Protein AF-A0A3S8ZP52-F1 (afdb_monomer_lite)

Foldseek 3Di:
DPPPVVVVVVVVVVVVCPPQKDKDWPAWDDDDPDIDTDIDIDGDDPDDDDDDDDDDDDDDD

Organism: NCBI:txid2496266

Structure (mmCIF, N/CA/C/O backbone):
data_AF-A0A3S8ZP52-F1
#
_entry.id   AF-A0A3S8ZP52-F1
#
loop_
_atom_site.group_PDB
_atom_site.id
_atom_site.type_symbol
_atom_site.label_atom_id
_atom_site.label_alt_id
_atom_site.label_comp_id
_atom_site.label_asym_id
_atom_site.label_entity_id
_atom_site.label_seq_id
_atom_site.pdbx_PDB_ins_code
_atom_site.Cartn_x
_atom_site.Cartn_y
_atom_site.Cartn_z
_atom_site.occupancy
_atom_site.B_iso_or_equiv
_atom_site.auth_seq_id
_atom_site.auth_comp_id
_atom_site.auth_asym_id
_atom_site.auth_atom_id
_atom_site.pdbx_PDB_model_num
ATOM 1 N N . MET A 1 1 ? -10.621 1.247 20.528 1.00 44.91 1 MET A N 1
ATOM 2 C CA . MET A 1 1 ? -10.015 1.249 19.182 1.00 44.91 1 MET A CA 1
ATOM 3 C C . MET A 1 1 ? -9.165 0.002 19.080 1.00 44.91 1 MET A C 1
ATOM 5 O O . MET A 1 1 ? -8.213 -0.104 19.838 1.00 44.91 1 MET A O 1
ATOM 9 N N . LEU A 1 2 ? -9.541 -0.958 18.235 1.00 46.94 2 LEU A N 1
ATOM 10 C CA . LEU A 1 2 ? -8.628 -2.030 17.835 1.00 46.94 2 LEU A CA 1
ATOM 11 C C . LEU A 1 2 ? -7.584 -1.377 16.924 1.00 46.94 2 LEU A C 1
ATOM 13 O O . LEU A 1 2 ? -7.853 -1.130 15.754 1.00 46.94 2 LEU A O 1
ATOM 17 N N . GLN A 1 3 ? -6.455 -0.976 17.502 1.00 52.78 3 GLN A N 1
ATOM 18 C CA . GLN A 1 3 ? -5.264 -0.645 16.731 1.00 52.78 3 GLN A CA 1
ATOM 19 C C . GLN A 1 3 ? -4.631 -1.986 16.391 1.00 52.78 3 GLN A C 1
ATOM 21 O O . GLN A 1 3 ? -4.186 -2.672 17.302 1.00 52.78 3 GLN A O 1
ATOM 26 N N . LEU A 1 4 ? -4.699 -2.392 15.125 1.00 64.25 4 LEU A N 1
ATOM 27 C CA . LEU A 1 4 ? -3.953 -3.537 14.612 1.00 64.25 4 LEU A CA 1
ATOM 28 C C . LEU A 1 4 ? -2.521 -3.041 14.386 1.00 64.25 4 LEU A C 1
ATOM 30 O O . LEU A 1 4 ? -2.316 -2.289 13.428 1.00 64.25 4 LEU A O 1
ATOM 34 N N . PRO A 1 5 ? -1.558 -3.343 15.277 1.00 64.56 5 PRO 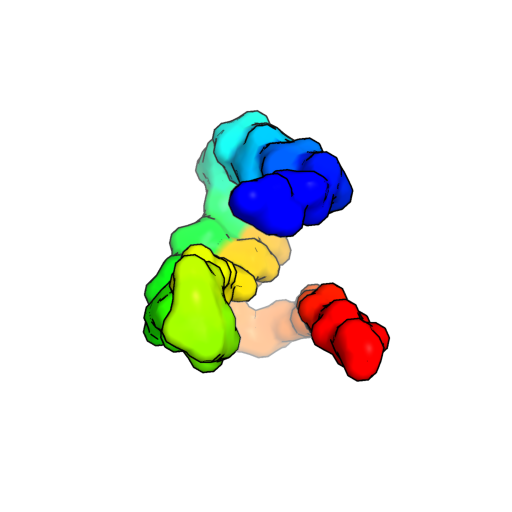A N 1
ATOM 35 C CA . PRO A 1 5 ? -0.211 -2.781 15.189 1.00 64.56 5 PRO A CA 1
ATOM 36 C C . PRO A 1 5 ? 0.465 -3.128 13.860 1.00 64.56 5 PRO A C 1
ATOM 38 O O . PRO A 1 5 ? 1.176 -2.303 13.297 1.00 64.56 5 PRO A O 1
ATOM 41 N N . GLU A 1 6 ? 0.146 -4.297 13.303 1.00 65.25 6 GLU A N 1
ATOM 42 C CA . GLU A 1 6 ? 0.660 -4.770 12.019 1.00 65.25 6 GLU A CA 1
ATOM 43 C C . GLU A 1 6 ? 0.217 -3.872 10.852 1.00 65.25 6 GLU A C 1
ATOM 45 O O . GLU A 1 6 ? 0.972 -3.669 9.904 1.00 65.25 6 GLU A O 1
ATOM 50 N N . LEU A 1 7 ? -0.988 -3.289 10.921 1.00 66.31 7 LEU A N 1
ATOM 51 C CA . LEU A 1 7 ? -1.462 -2.344 9.903 1.00 66.31 7 LEU A CA 1
ATOM 52 C C . LEU A 1 7 ? -0.782 -0.977 10.027 1.00 66.31 7 LEU A C 1
ATOM 54 O O . LEU A 1 7 ? -0.554 -0.326 9.011 1.00 66.31 7 LEU A O 1
ATOM 58 N N . ILE A 1 8 ? -0.445 -0.561 11.250 1.00 68.81 8 ILE A N 1
ATOM 59 C CA . ILE A 1 8 ? 0.279 0.691 11.505 1.00 68.81 8 ILE A CA 1
ATOM 60 C C . ILE A 1 8 ? 1.703 0.587 10.944 1.00 68.81 8 ILE A C 1
ATOM 62 O O . ILE A 1 8 ? 2.134 1.467 10.203 1.00 68.81 8 ILE A O 1
ATOM 66 N N . GLU A 1 9 ? 2.404 -0.516 11.217 1.00 69.69 9 GLU A N 1
ATOM 67 C CA . GLU A 1 9 ? 3.741 -0.764 10.660 1.00 69.69 9 GLU A CA 1
ATOM 68 C C . GLU A 1 9 ? 3.720 -0.809 9.125 1.00 69.69 9 GLU A C 1
ATOM 70 O O . GLU A 1 9 ? 4.599 -0.255 8.462 1.00 69.69 9 GLU A O 1
ATOM 75 N N . GLN A 1 10 ? 2.690 -1.420 8.533 1.00 71.06 10 GLN A N 1
ATOM 76 C CA . GLN A 1 10 ? 2.549 -1.477 7.080 1.00 71.06 10 GLN A CA 1
ATOM 77 C C . GLN A 1 10 ? 2.309 -0.088 6.460 1.00 71.06 10 GLN A C 1
ATOM 79 O O . GLN A 1 10 ? 2.840 0.205 5.383 1.00 71.06 10 GLN A O 1
ATOM 84 N N . GLU A 1 11 ? 1.539 0.776 7.122 1.00 71.81 11 GLU A N 1
ATOM 85 C CA . GLU A 1 11 ? 1.326 2.161 6.691 1.00 71.81 11 GLU A CA 1
ATOM 86 C C . GLU A 1 11 ? 2.634 2.969 6.747 1.00 71.81 11 GLU A C 1
ATOM 88 O O . GLU A 1 11 ? 2.970 3.658 5.783 1.00 71.81 11 GLU A O 1
ATOM 93 N N . GLU A 1 12 ? 3.437 2.807 7.802 1.00 75.94 12 GLU A N 1
ATOM 94 C CA . GLU A 1 12 ? 4.756 3.447 7.907 1.00 75.94 12 GLU A CA 1
ATOM 95 C C . GLU A 1 12 ? 5.724 2.985 6.809 1.00 75.94 12 GLU A C 1
ATOM 97 O O . GLU A 1 12 ? 6.379 3.818 6.179 1.00 75.94 12 GLU A O 1
ATOM 102 N N . ILE A 1 13 ? 5.786 1.679 6.526 1.00 75.12 13 ILE A N 1
ATOM 103 C CA . ILE A 1 13 ? 6.618 1.126 5.441 1.00 75.12 13 ILE A CA 1
ATOM 104 C C . ILE A 1 13 ? 6.173 1.683 4.084 1.00 75.12 13 ILE A C 1
ATOM 106 O O . ILE A 1 13 ? 7.006 2.038 3.247 1.00 75.12 13 ILE A O 1
ATOM 110 N N . THR A 1 14 ? 4.861 1.800 3.876 1.00 74.00 14 THR A N 1
ATOM 111 C CA . THR A 1 14 ? 4.283 2.376 2.656 1.00 74.00 14 THR A CA 1
ATOM 112 C C . THR A 1 14 ? 4.700 3.841 2.500 1.00 74.00 14 THR A C 1
ATOM 114 O O . THR A 1 14 ? 5.147 4.243 1.429 1.00 74.00 14 THR A O 1
ATOM 117 N N . LEU A 1 15 ? 4.637 4.638 3.569 1.00 75.44 15 LEU A N 1
ATOM 118 C CA . LEU A 1 15 ? 5.079 6.036 3.544 1.00 75.44 15 LEU A CA 1
ATOM 119 C C . LEU A 1 15 ? 6.589 6.170 3.288 1.00 75.44 15 LEU A C 1
ATOM 121 O O . LEU A 1 15 ? 7.009 7.061 2.551 1.00 75.44 15 LEU A O 1
ATOM 125 N N . GLN A 1 16 ? 7.408 5.285 3.862 1.00 80.88 16 GLN A N 1
ATOM 126 C CA . GLN A 1 16 ? 8.865 5.300 3.689 1.00 80.88 16 GLN A CA 1
ATOM 127 C C . GLN A 1 16 ? 9.316 4.911 2.278 1.00 80.88 16 GLN A C 1
ATOM 129 O O . GLN A 1 16 ? 10.357 5.381 1.818 1.00 80.88 16 GLN A O 1
ATOM 134 N N . ALA A 1 17 ? 8.553 4.069 1.581 1.00 79.56 17 ALA A N 1
ATOM 135 C CA . ALA A 1 17 ? 8.888 3.635 0.229 1.00 79.56 17 ALA A CA 1
ATOM 136 C C . ALA A 1 17 ? 8.809 4.773 -0.814 1.00 79.56 17 ALA A C 1
ATOM 1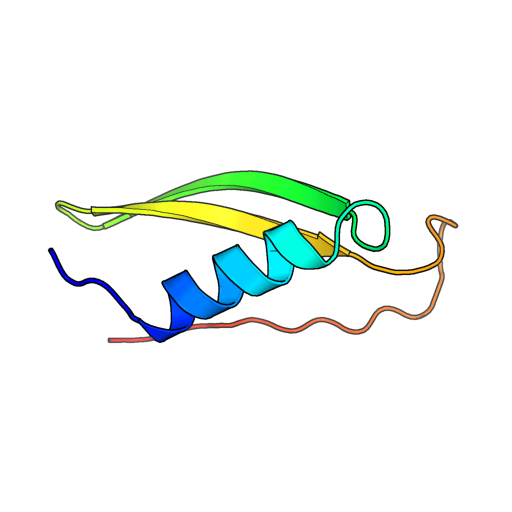38 O O . ALA A 1 17 ? 9.458 4.680 -1.862 1.00 79.56 17 ALA A O 1
ATOM 139 N N . GLY A 1 18 ? 8.076 5.856 -0.520 1.00 75.94 18 GLY A N 1
ATOM 140 C CA . GLY A 1 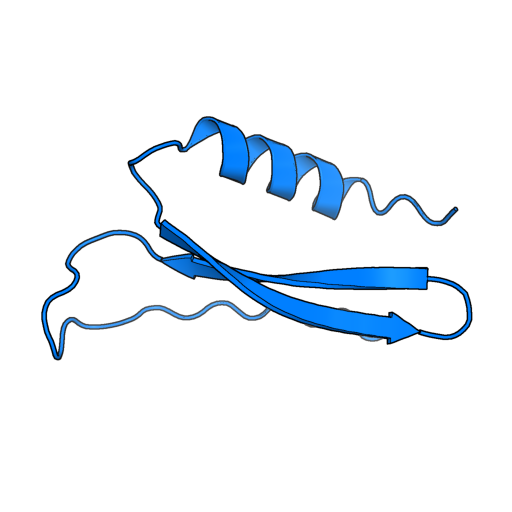18 ? 8.022 7.070 -1.340 1.00 75.94 18 GLY A CA 1
ATOM 141 C C . GLY A 1 18 ? 7.654 6.792 -2.801 1.00 75.94 18 GLY A C 1
ATOM 142 O O . GLY A 1 18 ? 6.786 5.972 -3.084 1.00 75.94 18 GLY A O 1
ATOM 143 N N . ASP A 1 19 ? 8.368 7.428 -3.732 1.00 76.56 19 ASP A N 1
ATOM 144 C CA . ASP A 1 19 ? 8.122 7.326 -5.183 1.00 76.56 19 ASP A CA 1
ATOM 145 C C . ASP A 1 19 ? 8.450 5.942 -5.778 1.00 76.56 19 ASP A C 1
ATOM 147 O O . ASP A 1 19 ? 8.189 5.675 -6.952 1.00 76.56 19 ASP A O 1
ATOM 151 N N . THR A 1 20 ? 9.037 5.043 -4.983 1.00 78.62 20 THR A N 1
ATOM 152 C CA . THR A 1 20 ? 9.340 3.668 -5.407 1.00 78.62 20 THR A CA 1
ATOM 153 C C . THR A 1 20 ? 8.068 2.832 -5.550 1.00 78.62 20 THR A C 1
ATOM 155 O O . THR A 1 20 ? 8.062 1.823 -6.259 1.00 78.62 20 THR A O 1
ATOM 158 N N . ILE A 1 21 ? 6.984 3.250 -4.891 1.00 79.81 21 ILE A N 1
ATOM 159 C CA . ILE A 1 21 ? 5.687 2.587 -4.936 1.00 79.81 21 ILE A CA 1
ATOM 160 C C . ILE A 1 21 ? 4.594 3.563 -5.367 1.00 79.81 21 ILE A C 1
ATOM 162 O O . ILE A 1 21 ? 4.624 4.750 -5.061 1.00 79.81 21 ILE A O 1
ATOM 166 N N . HIS A 1 22 ? 3.587 3.047 -6.059 1.00 80.81 22 HIS A N 1
ATOM 167 C CA . HIS A 1 22 ? 2.375 3.789 -6.370 1.00 80.81 22 HIS A CA 1
ATOM 168 C C . HIS A 1 22 ? 1.260 3.274 -5.468 1.00 80.81 22 HIS A C 1
ATOM 170 O O . HIS A 1 22 ? 0.839 2.116 -5.574 1.00 80.81 22 HIS A O 1
ATOM 176 N N . LEU A 1 23 ? 0.804 4.147 -4.575 1.00 80.44 23 LEU A N 1
ATOM 177 C CA . LEU A 1 23 ? -0.318 3.903 -3.682 1.00 80.44 23 LEU A CA 1
ATOM 178 C C . LEU A 1 23 ? -1.599 4.460 -4.310 1.00 80.44 23 LEU A C 1
ATOM 180 O O . LEU A 1 23 ? -1.660 5.635 -4.667 1.00 80.44 23 LEU A O 1
ATOM 184 N N . GLN A 1 24 ? -2.640 3.636 -4.401 1.00 83.62 24 GLN A N 1
ATOM 185 C CA . GLN A 1 24 ? -3.965 4.067 -4.843 1.00 83.62 24 GLN A CA 1
ATOM 186 C C . GLN A 1 24 ? -5.019 3.665 -3.814 1.00 83.62 24 GLN A C 1
ATOM 188 O O . GLN A 1 24 ? -5.152 2.488 -3.484 1.00 83.62 24 GLN A O 1
ATOM 193 N N . GLN A 1 25 ? -5.790 4.640 -3.332 1.00 83.12 25 GLN A N 1
ATOM 194 C CA . GLN A 1 25 ? -6.964 4.394 -2.498 1.00 83.12 25 GLN A CA 1
ATOM 195 C C . GLN A 1 25 ? -8.188 4.145 -3.380 1.00 83.12 25 GLN A C 1
ATOM 197 O O . GLN A 1 25 ? -8.529 4.970 -4.225 1.00 83.12 25 GLN A O 1
ATOM 202 N N . HIS A 1 26 ? -8.863 3.021 -3.158 1.00 84.25 26 HIS A N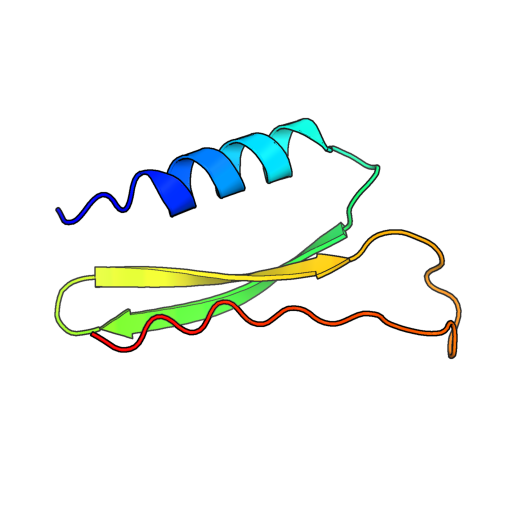 1
ATOM 203 C CA . HIS A 1 26 ? -10.066 2.631 -3.905 1.00 84.25 26 HIS A CA 1
ATOM 204 C C . HIS A 1 26 ? -11.356 2.967 -3.159 1.00 84.25 26 HIS A C 1
ATOM 206 O O . HIS A 1 26 ? -12.413 3.099 -3.772 1.00 84.25 26 HIS A O 1
ATOM 212 N N . GLY A 1 27 ? -11.285 3.115 -1.836 1.00 83.56 27 GLY A N 1
ATOM 213 C CA . GLY A 1 27 ? -12.437 3.459 -1.014 1.00 83.56 27 GLY A CA 1
ATOM 214 C C . GLY A 1 27 ? -12.213 3.163 0.461 1.00 83.56 27 GLY A C 1
ATOM 215 O O . 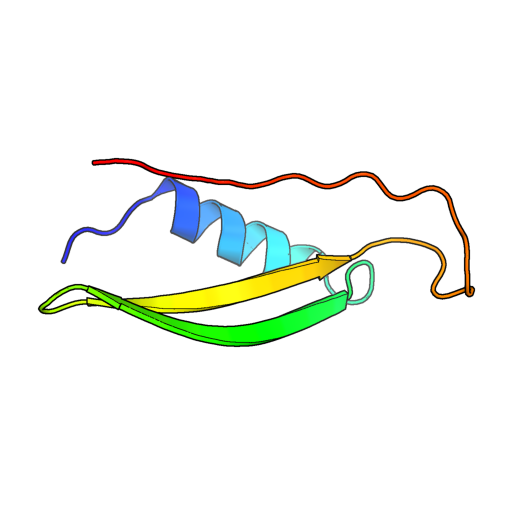GLY A 1 27 ? -11.085 3.206 0.950 1.00 83.56 27 GLY A O 1
ATOM 216 N N . GLU A 1 28 ? -13.304 2.855 1.157 1.00 84.62 28 GLU A N 1
ATOM 217 C CA . GLU A 1 28 ? -13.315 2.508 2.576 1.00 84.62 28 GLU A CA 1
ATOM 218 C C . GLU A 1 28 ? -14.151 1.250 2.816 1.00 84.62 28 GLU A C 1
ATOM 220 O O . GLU A 1 28 ? -15.275 1.127 2.322 1.00 84.62 28 GLU A O 1
ATOM 225 N N . VAL A 1 29 ? -13.623 0.335 3.624 1.00 80.56 29 VAL A N 1
ATOM 226 C CA . VAL A 1 29 ? -14.352 -0.806 4.170 1.00 80.56 29 VAL A CA 1
ATOM 227 C C . VAL A 1 29 ? -14.890 -0.412 5.538 1.00 80.56 29 VAL A C 1
ATOM 229 O O . VAL A 1 29 ? -14.133 -0.132 6.466 1.00 80.56 29 VAL A O 1
ATOM 232 N N . LYS A 1 30 ? -16.217 -0.406 5.669 1.00 81.31 30 LYS A N 1
ATOM 233 C CA . LYS A 1 30 ? -16.905 -0.074 6.919 1.00 81.31 30 LYS A CA 1
ATOM 234 C C . LYS A 1 30 ? -17.354 -1.348 7.619 1.00 81.31 30 LYS A C 1
ATOM 236 O O . LYS A 1 30 ? -18.101 -2.136 7.045 1.00 81.31 30 LYS A O 1
ATOM 241 N N . ASN A 1 31 ? -16.954 -1.515 8.875 1.00 77.75 31 ASN A N 1
ATOM 242 C CA . ASN A 1 31 ? -17.486 -2.540 9.763 1.00 77.75 31 ASN A CA 1
ATOM 243 C C . ASN A 1 31 ? -17.972 -1.891 11.060 1.00 77.75 31 ASN A C 1
ATOM 245 O O . ASN A 1 31 ? -17.166 -1.449 11.873 1.00 77.75 31 ASN A O 1
ATOM 249 N N . THR A 1 32 ? -19.293 -1.893 11.252 1.00 79.88 32 THR A N 1
ATOM 250 C CA . THR A 1 32 ? -20.038 -1.463 12.448 1.00 79.88 32 THR A CA 1
ATOM 251 C C . THR A 1 32 ? -19.635 -0.087 12.999 1.00 79.88 32 THR A C 1
ATOM 253 O O . THR A 1 32 ? -20.345 0.883 12.764 1.00 79.88 32 THR A O 1
ATOM 256 N N . ASN A 1 33 ? -18.496 0.014 13.688 1.00 78.25 33 ASN A N 1
ATOM 257 C CA . ASN A 1 33 ? -17.980 1.238 14.311 1.00 78.25 33 ASN A CA 1
ATOM 258 C C . ASN A 1 33 ? -16.566 1.625 13.835 1.00 78.25 33 ASN A C 1
ATOM 260 O O . ASN A 1 33 ? -15.940 2.498 14.435 1.00 78.25 33 ASN A O 1
ATOM 264 N N . VAL A 1 34 ? -16.034 0.970 12.800 1.00 75.19 34 VAL A N 1
ATOM 265 C CA . VAL A 1 34 ? -14.685 1.215 12.279 1.00 75.19 34 VAL A CA 1
ATOM 266 C C . VAL A 1 34 ? -14.726 1.326 10.757 1.00 75.19 34 VAL A C 1
ATOM 268 O O . VAL A 1 34 ? -15.436 0.574 10.089 1.00 75.19 34 VAL A O 1
ATOM 271 N N . SER A 1 35 ? -13.974 2.284 10.221 1.00 77.31 35 SER A N 1
ATOM 272 C CA . SER A 1 35 ? -13.728 2.431 8.788 1.00 77.31 35 SER A CA 1
ATOM 273 C C . SER A 1 35 ? -12.245 2.218 8.536 1.00 77.31 35 SER A C 1
ATOM 275 O O . SER A 1 35 ? -11.421 2.805 9.239 1.00 77.31 35 SER A O 1
ATOM 277 N N . PHE A 1 36 ? -11.919 1.376 7.562 1.00 76.19 36 PHE A N 1
ATOM 278 C CA . PHE A 1 36 ? -10.551 1.144 7.117 1.00 76.19 36 PHE A CA 1
ATOM 279 C C . PHE A 1 36 ? -10.436 1.539 5.648 1.00 76.19 36 PHE A C 1
ATOM 281 O O . PHE A 1 36 ? -11.244 1.082 4.835 1.00 76.19 36 PHE A O 1
ATOM 288 N N . PRO A 1 37 ? -9.463 2.373 5.272 1.00 74.38 37 PRO A N 1
ATOM 289 C CA . PRO A 1 37 ? -9.229 2.670 3.870 1.00 74.38 37 PRO A CA 1
ATOM 290 C C . PRO A 1 37 ? -8.738 1.420 3.124 1.00 74.38 37 PRO A C 1
ATOM 292 O O . PRO A 1 37 ? -7.949 0.630 3.641 1.00 74.38 37 PRO A O 1
ATOM 295 N N . LEU A 1 38 ? -9.223 1.239 1.897 1.00 79.56 38 LEU A N 1
ATOM 296 C CA . LEU A 1 38 ? -8.795 0.170 1.001 1.00 79.56 38 LEU A CA 1
ATOM 297 C C . LEU A 1 38 ? -7.768 0.723 0.016 1.00 79.56 38 LEU A C 1
ATOM 299 O O . LEU A 1 38 ? -8.107 1.566 -0.820 1.00 79.56 38 LEU A O 1
ATOM 303 N N . TYR A 1 39 ? -6.545 0.207 0.082 1.00 76.50 39 TYR A N 1
ATOM 304 C CA . TYR A 1 39 ? -5.448 0.614 -0.789 1.00 76.50 39 TYR A CA 1
ATOM 305 C C . TYR A 1 39 ? -4.953 -0.538 -1.664 1.00 76.50 39 TYR A C 1
ATOM 307 O O . TYR A 1 39 ? -4.979 -1.699 -1.260 1.00 76.50 39 TYR A O 1
ATOM 315 N N . SER A 1 40 ? -4.435 -0.201 -2.843 1.00 79.81 40 SER A N 1
ATOM 316 C CA . SER A 1 40 ? -3.513 -1.051 -3.593 1.00 79.81 40 SER A CA 1
ATOM 317 C C . SER A 1 40 ? -2.141 -0.395 -3.644 1.00 79.81 40 SER A C 1
ATOM 319 O O . SER A 1 40 ? -2.042 0.810 -3.880 1.00 79.81 40 SER A O 1
ATOM 321 N N . ILE A 1 41 ? -1.097 -1.202 -3.485 1.00 78.94 41 ILE A N 1
ATOM 322 C CA . ILE A 1 41 ? 0.293 -0.789 -3.660 1.00 78.94 41 ILE A CA 1
ATOM 323 C C . ILE A 1 41 ? 0.826 -1.500 -4.899 1.00 78.94 41 ILE A C 1
ATOM 325 O O . ILE A 1 41 ? 0.680 -2.715 -5.027 1.00 78.94 41 ILE A O 1
ATOM 329 N N . SER A 1 42 ? 1.436 -0.748 -5.807 1.00 78.88 42 SER A N 1
ATOM 330 C CA . SER A 1 42 ? 2.136 -1.295 -6.970 1.00 78.88 42 SER A CA 1
ATOM 331 C C . SER A 1 42 ? 3.571 -0.780 -7.019 1.00 78.88 42 SER A C 1
ATOM 333 O O . SER A 1 42 ? 3.871 0.311 -6.540 1.00 78.88 42 SER A O 1
ATOM 335 N N . MET A 1 43 ? 4.475 -1.587 -7.564 1.00 77.56 43 MET A N 1
ATOM 336 C CA . MET A 1 43 ? 5.900 -1.286 -7.686 1.00 77.56 43 MET A CA 1
ATOM 337 C C . MET A 1 43 ? 6.397 -1.847 -9.019 1.00 77.56 43 MET A C 1
ATOM 339 O O . MET A 1 43 ? 5.987 -2.940 -9.409 1.00 77.56 43 MET A O 1
ATOM 343 N N . GLY A 1 44 ? 7.292 -1.130 -9.699 1.00 74.00 44 GLY A N 1
ATOM 344 C CA . GLY A 1 44 ? 7.859 -1.558 -10.982 1.00 74.00 44 GLY A CA 1
ATOM 345 C C . GLY A 1 44 ? 7.189 -0.925 -12.207 1.00 74.00 44 GLY A C 1
ATOM 346 O O . GLY A 1 44 ? 6.641 0.172 -12.125 1.00 74.00 44 GLY A O 1
ATOM 347 N N . SER A 1 45 ? 7.310 -1.589 -13.363 1.00 67.56 45 SER A N 1
ATOM 348 C CA . SER A 1 45 ? 6.864 -1.068 -14.665 1.00 67.56 45 SER A CA 1
ATOM 349 C C . SER A 1 45 ? 5.348 -0.838 -14.706 1.00 67.56 45 SER A C 1
ATOM 351 O O . SER A 1 45 ? 4.578 -1.707 -14.305 1.00 67.56 45 SER A O 1
ATOM 353 N N . GLN A 1 46 ? 4.932 0.319 -15.229 1.00 65.62 46 GLN A N 1
ATOM 354 C CA . GLN A 1 46 ? 3.530 0.674 -15.512 1.00 65.62 46 GLN A CA 1
ATOM 355 C C . GLN A 1 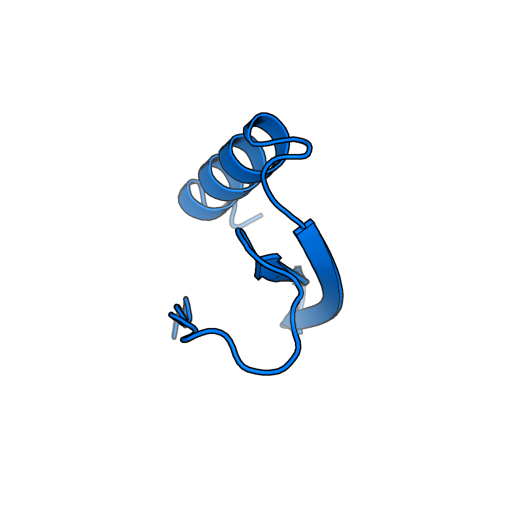46 ? 3.128 0.318 -16.956 1.00 65.62 46 GLN A C 1
ATOM 357 O O . GLN A 1 46 ? 2.122 0.808 -17.471 1.00 65.62 46 GLN A O 1
ATOM 362 N N . GLU A 1 47 ? 3.943 -0.480 -17.651 1.00 69.44 47 GLU A N 1
ATOM 363 C CA . GLU A 1 47 ? 3.613 -0.962 -18.989 1.00 69.44 47 GLU A CA 1
ATOM 364 C C . GLU A 1 47 ? 2.316 -1.791 -18.964 1.00 69.44 47 GLU A C 1
ATOM 366 O O . GLU A 1 47 ? 1.975 -2.398 -17.947 1.00 69.44 47 GLU A O 1
ATOM 371 N N . PRO A 1 48 ? 1.557 -1.817 -20.066 1.00 55.38 48 PRO A N 1
ATOM 372 C CA . PRO A 1 48 ? 0.460 -2.760 -20.216 1.00 55.38 48 PRO A CA 1
ATOM 373 C C . PRO A 1 48 ? 1.060 -4.164 -20.426 1.00 55.38 48 PRO A C 1
ATOM 375 O O . PRO A 1 48 ? 1.765 -4.364 -21.408 1.00 55.38 48 PRO A O 1
ATOM 378 N N . ASP A 1 49 ? 0.798 -5.113 -19.520 1.00 62.88 49 ASP A N 1
ATOM 379 C CA . ASP A 1 49 ? 1.263 -6.527 -19.512 1.00 62.88 49 ASP A CA 1
ATOM 380 C C . ASP A 1 49 ? 2.668 -6.913 -18.953 1.00 62.88 49 ASP A C 1
ATOM 382 O O . ASP A 1 49 ? 3.291 -7.858 -19.447 1.00 62.88 49 ASP A O 1
ATOM 386 N N . PRO A 1 50 ? 3.203 -6.323 -17.869 1.00 65.25 50 PRO A N 1
ATOM 387 C CA . PRO A 1 50 ? 4.238 -6.981 -17.079 1.00 65.25 50 PRO A CA 1
ATOM 388 C C . PRO A 1 50 ? 3.656 -8.170 -16.285 1.00 65.25 50 PRO A C 1
ATOM 390 O O . PRO A 1 50 ? 2.470 -8.197 -15.958 1.00 65.25 50 PRO A O 1
ATOM 393 N N . PRO A 1 51 ? 4.473 -9.168 -15.912 1.00 58.16 51 PRO A N 1
ATOM 394 C CA . PRO A 1 51 ? 4.053 -10.174 -14.944 1.00 58.16 51 PRO A CA 1
ATOM 395 C C . PRO A 1 51 ? 3.764 -9.509 -13.590 1.00 58.16 51 PRO A C 1
ATOM 397 O O . PRO A 1 51 ? 4.623 -8.831 -13.026 1.00 58.16 51 PRO A O 1
ATOM 400 N N . TYR A 1 52 ? 2.564 -9.730 -13.050 1.00 62.75 52 TYR A N 1
ATOM 401 C CA . TYR A 1 52 ? 2.140 -9.170 -11.766 1.00 62.75 52 TYR A CA 1
ATOM 402 C C . TYR A 1 52 ? 2.201 -10.218 -10.649 1.00 62.75 52 TYR A C 1
ATOM 404 O O . TYR A 1 52 ? 1.816 -11.373 -10.837 1.00 62.75 52 TYR A O 1
ATOM 412 N N . LEU A 1 53 ? 2.639 -9.796 -9.462 1.00 59.50 53 LEU A N 1
ATOM 413 C CA . LEU A 1 53 ? 2.560 -10.570 -8.225 1.00 59.50 53 LEU A CA 1
ATOM 414 C C . LEU A 1 53 ? 1.555 -9.883 -7.298 1.00 59.50 53 LEU A C 1
ATOM 416 O O . LEU A 1 53 ? 1.695 -8.697 -7.008 1.00 59.50 53 LEU A O 1
ATOM 420 N N . PHE A 1 54 ? 0.533 -10.615 -6.856 1.00 61.00 54 PHE A N 1
ATOM 421 C CA . PHE A 1 54 ? -0.574 -10.061 -6.080 1.00 61.00 54 PHE A CA 1
ATOM 422 C C . PHE A 1 54 ? -0.648 -10.699 -4.694 1.00 61.00 54 PHE A C 1
ATOM 424 O O . PHE A 1 54 ? -0.693 -11.923 -4.572 1.00 61.00 54 PHE A O 1
ATOM 431 N N . PHE A 1 55 ? -0.693 -9.862 -3.658 1.00 63.06 55 PHE A N 1
ATOM 432 C CA . PHE A 1 55 ? -0.857 -10.281 -2.269 1.00 63.06 55 PHE A CA 1
ATOM 433 C C . PHE A 1 55 ? -2.156 -9.706 -1.708 1.00 63.06 55 PHE A C 1
ATOM 435 O O . PHE A 1 55 ? -2.409 -8.507 -1.807 1.00 63.06 55 PHE A O 1
ATOM 442 N N . LEU A 1 56 ? -2.966 -10.569 -1.098 1.00 65.38 56 LEU A N 1
ATOM 443 C CA . LEU A 1 56 ? -4.223 -10.211 -0.446 1.00 65.38 56 LEU A CA 1
ATOM 444 C C . LEU A 1 56 ? -4.113 -10.501 1.049 1.00 65.38 56 LEU A C 1
ATOM 446 O O . LEU A 1 56 ? -4.078 -11.661 1.458 1.00 65.38 56 LEU A O 1
ATOM 450 N N . GLY A 1 57 ? -4.099 -9.450 1.865 1.00 64.75 57 GLY A N 1
ATOM 451 C CA . GLY A 1 57 ? -4.256 -9.569 3.312 1.00 64.75 57 GLY A CA 1
ATOM 452 C C . GLY A 1 57 ? -5.734 -9.693 3.670 1.00 64.75 57 GLY A C 1
ATOM 453 O O . GLY A 1 57 ? -6.399 -8.684 3.881 1.00 64.75 57 GLY A O 1
ATOM 454 N N . VAL A 1 58 ? -6.268 -10.915 3.714 1.00 60.91 58 VAL A N 1
ATOM 455 C CA . VAL A 1 58 ? -7.628 -11.163 4.217 1.00 60.91 58 VAL A CA 1
ATOM 456 C C . VAL A 1 58 ? -7.533 -11.561 5.686 1.00 60.91 58 VAL A C 1
ATOM 458 O O . VAL A 1 58 ? -7.087 -12.663 5.998 1.00 60.91 58 VAL A O 1
ATOM 461 N N . TYR A 1 59 ? -7.962 -10.681 6.591 1.00 58.25 59 TYR A N 1
ATOM 462 C CA . TYR A 1 59 ? -8.169 -11.040 7.993 1.00 58.25 59 TYR A CA 1
ATOM 463 C C . TYR A 1 59 ? -9.640 -11.409 8.203 1.00 58.25 59 TYR A C 1
ATOM 465 O O . TYR A 1 59 ? -10.518 -10.547 8.162 1.00 58.25 59 TYR A O 1
ATOM 473 N N . MET A 1 60 ? -9.911 -12.702 8.382 1.00 48.53 60 MET A N 1
ATOM 474 C CA . MET A 1 60 ? -11.220 -13.205 8.808 1.00 48.53 60 MET A CA 1
ATOM 475 C C . MET A 1 60 ? -11.180 -13.321 10.333 1.00 48.53 60 MET A C 1
ATOM 477 O O . MET A 1 60 ? -10.412 -14.127 10.856 1.00 48.53 60 MET A O 1
ATOM 481 N N . ALA A 1 61 ? -11.948 -12.469 11.014 1.00 52.81 61 ALA A N 1
ATOM 482 C CA . ALA A 1 61 ? -12.140 -12.521 12.463 1.00 52.81 61 ALA A CA 1
ATOM 483 C C . ALA A 1 61 ? -13.016 -13.712 12.880 1.00 52.81 61 ALA A C 1
ATOM 485 O O . ALA A 1 61 ? -13.934 -14.065 12.100 1.00 52.81 61 ALA A O 1
#

Radius of gyration: 13.71 Å; chains: 1; bounding box: 29×20×39 Å

Secondary structure (DSSP, 8-state):
----HHHHHHHHHHHHHGGGSEEEEEEEEEETTEEEEEEEEE-S--SSSPPP---------

pLDDT: mean 70.92, std 10.0, range [44.91, 84.62]

Sequence (61 aa):
MLQLPELIEQEEITLQAGDTIHLQQHGEVKNTNVSFPLYSISMGSQEPDPPYLFFLGVYMA